Protein AF-A0A7Y2QBR8-F1 (afdb_monomer_lite)

Secondary structure (DSSP, 8-state):
---PPPPPSSHHHHHHHHHHTT----HHHHHHHHHHHHHT--------TTSSTTHHHHHHHHHTT---------TT--TT--

Radius of gyration: 14.31 Å; chains: 1; bounding box: 34×31×34 Å

Foldseek 3Di:
DPPWDQQDPDLVSLQVLLVVLVHHDDSVVS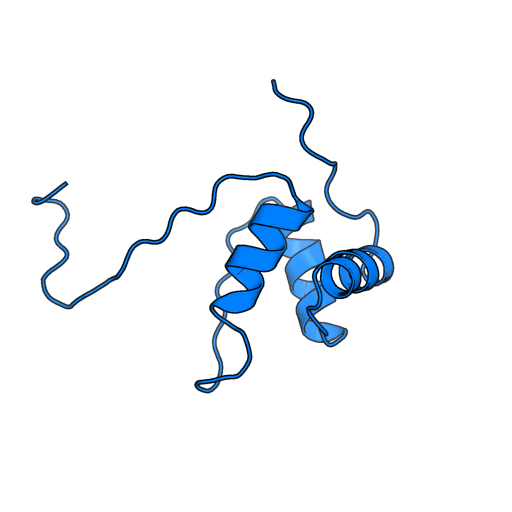VVVSCCSVVVHDDDDDDDPPPCPVVVLVSCCVSRVHDRDDDDDDPPDDPPPD

Structure (mmCIF, N/CA/C/O backbone):
data_AF-A0A7Y2QBR8-F1
#
_entry.id   AF-A0A7Y2QBR8-F1
#
loop_
_atom_site.group_PDB
_atom_site.id
_atom_site.type_symbol
_atom_site.label_atom_id
_atom_site.label_alt_id
_atom_site.label_comp_id
_atom_site.label_asym_id
_atom_site.label_entity_id
_atom_site.label_seq_id
_atom_site.pdbx_PDB_ins_code
_atom_site.Cartn_x
_atom_site.Cartn_y
_atom_site.Cartn_z
_atom_site.occupancy
_atom_site.B_iso_or_equiv
_atom_site.auth_seq_id
_atom_site.auth_comp_id
_atom_site.auth_asym_id
_atom_site.auth_atom_id
_atom_site.pdbx_PDB_model_num
ATOM 1 N N . MET A 1 1 ? -8.050 3.242 19.939 1.00 56.31 1 MET A N 1
ATOM 2 C CA . MET A 1 1 ? -7.432 2.765 18.682 1.00 56.31 1 MET A CA 1
ATOM 3 C C . MET A 1 1 ? -8.466 3.060 17.612 1.00 56.31 1 MET A C 1
ATOM 5 O O . MET A 1 1 ? -9.569 2.574 17.813 1.00 56.31 1 MET A O 1
ATOM 9 N N . PRO A 1 2 ? -8.231 3.918 16.605 1.00 56.66 2 PRO A N 1
ATOM 10 C CA . PRO A 1 2 ? -9.288 4.218 15.640 1.00 56.66 2 PRO A CA 1
ATOM 11 C C . PRO A 1 2 ? -9.634 2.931 14.886 1.00 56.66 2 PRO A C 1
ATOM 13 O O . PRO A 1 2 ? -8.718 2.157 14.582 1.00 56.66 2 PRO A O 1
ATOM 16 N N . ASP A 1 3 ? -10.922 2.704 14.636 1.00 62.12 3 ASP A N 1
ATOM 17 C CA . ASP A 1 3 ? -11.466 1.587 13.858 1.00 62.12 3 ASP A CA 1
ATOM 18 C C . ASP A 1 3 ? -10.973 1.661 12.406 1.00 62.12 3 ASP A C 1
ATOM 20 O O . ASP A 1 3 ? -11.674 2.121 11.512 1.00 62.12 3 ASP A O 1
ATOM 24 N N . HIS A 1 4 ? -9.730 1.246 12.163 1.00 66.38 4 HIS A N 1
ATOM 25 C CA . HIS A 1 4 ? -9.222 1.121 10.804 1.00 66.38 4 HIS A CA 1
ATOM 26 C C . HIS A 1 4 ? -9.795 -0.155 10.187 1.00 66.38 4 HIS A C 1
ATOM 28 O O . HIS A 1 4 ? -9.829 -1.191 10.868 1.00 66.38 4 HIS A O 1
ATOM 34 N N . PRO A 1 5 ? -10.185 -0.124 8.904 1.00 71.25 5 PRO A N 1
ATOM 35 C CA . PRO A 1 5 ? -10.658 -1.306 8.208 1.00 71.25 5 PRO A CA 1
ATOM 36 C C . PRO A 1 5 ? -9.637 -2.443 8.333 1.00 71.25 5 PRO A C 1
ATOM 38 O O . PRO A 1 5 ? -8.418 -2.260 8.217 1.00 71.25 5 PRO A O 1
ATOM 41 N N . LEU A 1 6 ? -10.155 -3.635 8.633 1.00 76.00 6 LEU A N 1
ATOM 42 C CA . LEU A 1 6 ? -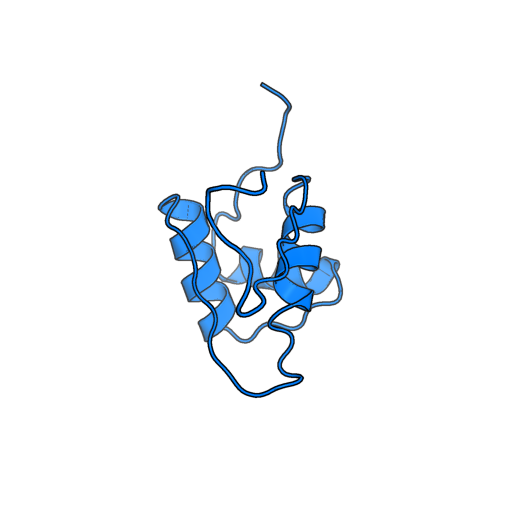9.346 -4.840 8.745 1.00 76.00 6 LEU A CA 1
ATOM 43 C C . LEU A 1 6 ? -8.680 -5.135 7.393 1.00 76.00 6 LEU A C 1
ATOM 45 O O . LEU A 1 6 ? -9.288 -4.908 6.346 1.00 76.00 6 LEU A O 1
ATOM 49 N N . PRO A 1 7 ? -7.436 -5.650 7.394 1.00 83.12 7 PRO A N 1
ATOM 50 C CA . PRO A 1 7 ? -6.793 -6.061 6.157 1.00 83.12 7 PRO A CA 1
ATOM 51 C C . PRO A 1 7 ? -7.630 -7.153 5.467 1.00 83.12 7 PRO A C 1
ATOM 53 O O . PRO A 1 7 ? -8.272 -7.946 6.165 1.00 83.12 7 PRO A O 1
ATOM 56 N N . PRO A 1 8 ? -7.595 -7.225 4.123 1.00 91.50 8 PRO A N 1
ATOM 57 C CA . PRO A 1 8 ? -8.367 -8.202 3.361 1.00 91.50 8 PRO A CA 1
ATOM 58 C C . PRO A 1 8 ? -8.077 -9.630 3.839 1.00 91.50 8 PRO A C 1
ATOM 60 O O . PRO A 1 8 ? -6.944 -9.957 4.209 1.00 91.50 8 PRO A O 1
ATOM 63 N N . ALA A 1 9 ? -9.097 -10.487 3.840 1.00 94.06 9 ALA A N 1
ATOM 64 C CA . ALA A 1 9 ? -9.011 -11.872 4.297 1.00 94.06 9 ALA A CA 1
ATOM 65 C C . ALA A 1 9 ? -8.494 -12.830 3.211 1.00 94.06 9 ALA A C 1
ATOM 67 O O . ALA A 1 9 ? -8.075 -13.945 3.527 1.00 94.06 9 ALA A O 1
ATOM 68 N N . SER A 1 10 ? -8.476 -12.396 1.947 1.00 96.19 10 SER A N 1
ATOM 69 C CA . SER A 1 10 ? -8.009 -13.191 0.809 1.00 96.19 10 SER A CA 1
ATOM 70 C C . SER A 1 10 ? -7.351 -12.347 -0.291 1.00 96.19 10 SER A C 1
ATOM 72 O O . SER A 1 10 ? -7.424 -11.114 -0.313 1.00 96.19 10 SER A O 1
ATOM 74 N N . ILE A 1 11 ? -6.714 -13.032 -1.245 1.00 96.75 11 ILE A N 1
ATOM 75 C CA . ILE A 1 11 ? -6.139 -12.410 -2.447 1.00 96.75 11 ILE A CA 1
ATOM 76 C C . ILE A 1 11 ? -7.249 -11.784 -3.301 1.00 96.75 11 ILE A C 1
ATOM 78 O O . ILE A 1 11 ? -7.083 -10.667 -3.782 1.00 96.75 11 ILE A O 1
ATOM 82 N N . ASP A 1 12 ? -8.388 -12.462 -3.454 1.00 96.75 12 ASP A N 1
ATOM 83 C CA . ASP A 1 12 ? -9.499 -11.968 -4.272 1.00 96.75 12 ASP A CA 1
ATOM 84 C C . ASP A 1 12 ? -10.159 -10.735 -3.627 1.00 96.75 12 ASP A C 1
ATOM 86 O O . ASP A 1 12 ? -10.463 -9.766 -4.321 1.00 96.75 12 ASP A O 1
ATOM 90 N N . GLU A 1 13 ? -10.266 -10.695 -2.292 1.00 95.88 13 GLU A N 1
ATOM 91 C CA . GLU A 1 13 ? -10.658 -9.474 -1.571 1.00 95.88 13 GLU A CA 1
ATOM 92 C C . GLU A 1 13 ? -9.647 -8.342 -1.753 1.00 95.88 13 GLU A C 1
ATOM 94 O O . GLU A 1 13 ? -10.040 -7.186 -1.876 1.00 95.88 13 GLU A O 1
ATOM 99 N N . THR A 1 14 ? -8.351 -8.658 -1.812 1.00 95.56 14 THR A N 1
ATOM 100 C CA . THR A 1 14 ? -7.307 -7.654 -2.064 1.00 95.56 14 THR A CA 1
ATOM 101 C C . THR A 1 14 ? -7.455 -7.060 -3.466 1.00 95.56 14 THR A C 1
ATOM 103 O O . THR A 1 14 ? -7.367 -5.846 -3.626 1.00 95.56 14 THR A O 1
ATOM 106 N N . ILE A 1 15 ? -7.741 -7.887 -4.477 1.00 96.50 15 ILE A N 1
ATOM 107 C CA . ILE A 1 15 ? -8.023 -7.421 -5.844 1.00 96.50 15 ILE A CA 1
ATOM 108 C C . ILE A 1 15 ? -9.272 -6.535 -5.855 1.00 96.50 15 ILE A C 1
ATOM 110 O O . ILE A 1 15 ? -9.234 -5.435 -6.401 1.00 96.50 15 ILE A O 1
ATOM 114 N N . ALA A 1 16 ? -10.360 -6.980 -5.222 1.00 95.44 16 ALA A N 1
ATOM 115 C CA . ALA A 1 16 ? -11.606 -6.221 -5.157 1.00 95.44 16 ALA A CA 1
ATOM 116 C C . ALA A 1 16 ? -11.435 -4.880 -4.423 1.00 95.44 16 ALA A C 1
ATOM 118 O O . ALA A 1 16 ? -11.980 -3.869 -4.856 1.00 95.44 16 ALA A O 1
ATOM 119 N N . MET A 1 17 ? -10.659 -4.859 -3.337 1.00 94.94 17 MET A N 1
ATOM 120 C CA . MET A 1 17 ? -10.330 -3.650 -2.583 1.00 94.94 17 MET A CA 1
ATOM 121 C C . MET A 1 17 ? -9.575 -2.635 -3.449 1.00 94.94 17 MET A C 1
ATOM 123 O O . MET A 1 17 ? -9.935 -1.465 -3.458 1.00 94.94 17 MET A O 1
ATOM 127 N N . LEU A 1 18 ? -8.563 -3.077 -4.203 1.00 94.50 18 LEU A N 1
ATOM 128 C CA . LEU A 1 18 ? -7.808 -2.200 -5.102 1.00 94.50 18 LEU A CA 1
ATOM 129 C C . LEU A 1 18 ? -8.672 -1.701 -6.271 1.00 94.50 18 LEU A C 1
ATOM 131 O O . LEU A 1 18 ? -8.605 -0.527 -6.623 1.00 94.50 18 LEU A O 1
ATOM 135 N N . ALA A 1 19 ? -9.528 -2.562 -6.825 1.00 94.50 19 ALA A N 1
ATOM 136 C CA . ALA A 1 19 ? -10.418 -2.203 -7.926 1.00 94.50 19 ALA A CA 1
ATOM 137 C C . ALA A 1 19 ? -11.462 -1.140 -7.536 1.00 94.50 19 ALA A C 1
ATOM 139 O O . ALA A 1 19 ? -11.823 -0.321 -8.373 1.00 94.50 19 ALA A O 1
ATOM 140 N N . ARG A 1 20 ? -11.924 -1.120 -6.276 1.00 94.38 20 ARG A N 1
ATOM 141 C CA . ARG A 1 20 ? -12.830 -0.073 -5.752 1.00 94.38 20 ARG A CA 1
ATOM 142 C C . ARG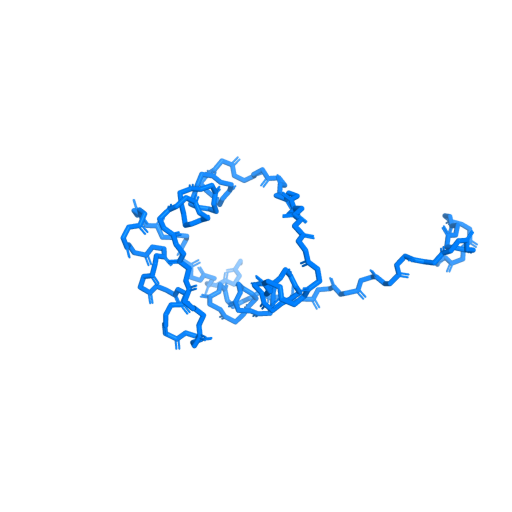 A 1 20 ? -12.198 1.319 -5.724 1.00 94.38 20 ARG A C 1
ATOM 144 O O . ARG A 1 20 ? -12.919 2.305 -5.748 1.00 94.38 20 ARG A O 1
ATOM 151 N N . GLU A 1 21 ? -10.874 1.373 -5.677 1.00 93.69 21 GLU A N 1
ATOM 152 C CA . GLU A 1 21 ? -10.067 2.593 -5.681 1.00 93.69 21 GLU A CA 1
ATOM 153 C C . GLU A 1 21 ? -9.436 2.843 -7.067 1.00 93.69 21 GLU A C 1
ATOM 155 O O . GLU A 1 21 ? -8.368 3.449 -7.171 1.00 93.69 21 GLU A O 1
ATOM 160 N N . ASP A 1 22 ? -10.066 2.325 -8.129 1.00 92.25 22 ASP A N 1
ATOM 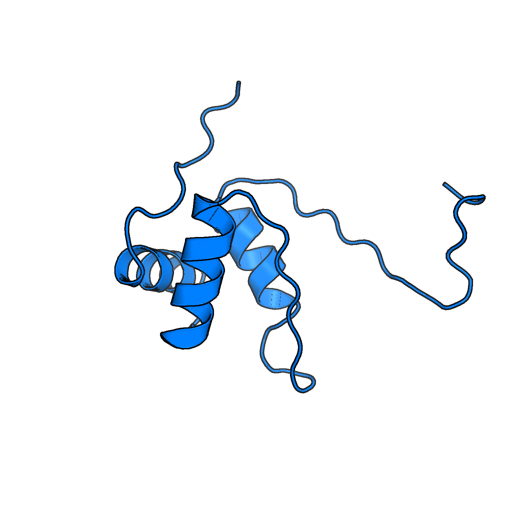161 C CA . ASP A 1 22 ? -9.647 2.454 -9.532 1.00 92.25 22 ASP A CA 1
ATOM 162 C C . ASP A 1 22 ? -8.236 1.909 -9.837 1.00 92.25 22 ASP A C 1
ATOM 164 O O . ASP A 1 22 ? -7.586 2.305 -10.809 1.00 92.25 22 ASP A O 1
ATOM 168 N N . TYR A 1 23 ? -7.751 0.953 -9.035 1.00 92.94 23 TYR A N 1
ATOM 169 C CA . TYR A 1 23 ? -6.452 0.313 -9.231 1.00 92.94 23 TYR A CA 1
ATOM 170 C C . TYR A 1 23 ? -6.593 -1.141 -9.688 1.00 92.94 23 TYR A C 1
ATOM 172 O O . TYR A 1 23 ? -6.922 -2.048 -8.919 1.00 92.94 23 TYR A O 1
ATOM 180 N N . LEU A 1 24 ? -6.273 -1.387 -10.958 1.00 92.19 24 LEU A N 1
ATOM 181 C CA . LEU A 1 24 ? -6.277 -2.726 -11.543 1.00 92.19 24 LEU A CA 1
ATOM 182 C C . LEU A 1 24 ? -4.966 -3.456 -11.234 1.00 92.19 24 LEU A C 1
ATOM 184 O O . LEU A 1 24 ? -3.956 -3.285 -11.917 1.00 92.19 24 LEU A O 1
ATOM 188 N N . ALA A 1 25 ? -4.990 -4.300 -10.204 1.00 91.38 25 ALA A N 1
ATOM 189 C CA . ALA A 1 25 ? -3.858 -5.144 -9.841 1.00 91.38 25 ALA A CA 1
ATOM 190 C C . ALA A 1 25 ? -3.947 -6.542 -10.459 1.00 91.38 25 ALA A C 1
ATOM 192 O O . ALA A 1 25 ? -4.972 -7.219 -10.384 1.00 91.38 25 ALA A O 1
ATOM 193 N N . GLY A 1 26 ? -2.818 -7.020 -10.984 1.00 91.81 26 GLY A N 1
ATOM 194 C CA . GLY A 1 26 ? -2.647 -8.435 -11.300 1.00 91.81 26 GLY A CA 1
ATOM 195 C C . GLY A 1 26 ? -2.598 -9.304 -10.037 1.00 91.81 26 GLY A C 1
ATOM 196 O O . GLY A 1 26 ? -2.262 -8.840 -8.943 1.00 91.81 26 GLY A O 1
ATOM 197 N N . ARG A 1 27 ? -2.871 -10.605 -10.197 1.00 93.69 27 ARG A N 1
ATOM 198 C CA . ARG A 1 27 ? -2.906 -11.571 -9.083 1.00 93.69 27 ARG A CA 1
ATOM 199 C C . ARG A 1 27 ? -1.582 -11.649 -8.313 1.00 93.69 27 ARG A C 1
ATOM 201 O O . ARG A 1 27 ? -1.605 -11.813 -7.098 1.00 93.69 27 ARG A O 1
ATOM 208 N N . SER A 1 28 ? -0.441 -11.503 -8.989 1.00 92.69 28 SER A N 1
ATOM 209 C CA . SER A 1 28 ? 0.889 -11.513 -8.360 1.00 92.69 28 SER A CA 1
ATOM 210 C C . SER A 1 28 ? 1.057 -10.372 -7.354 1.00 92.69 28 SER A C 1
ATOM 212 O O . SER A 1 28 ? 1.367 -10.621 -6.190 1.00 92.69 28 SER A O 1
ATOM 214 N N . LEU A 1 29 ? 0.771 -9.135 -7.768 1.00 92.69 29 LEU A N 1
ATOM 215 C CA . LEU A 1 29 ? 0.828 -7.955 -6.907 1.00 92.69 29 LEU A CA 1
ATOM 216 C C . LEU A 1 29 ? -0.156 -8.063 -5.738 1.00 92.69 29 LEU A C 1
ATOM 218 O O . LEU A 1 29 ? 0.231 -7.836 -4.594 1.00 92.69 29 LEU A O 1
ATOM 222 N N . ALA A 1 30 ? -1.399 -8.471 -6.009 1.00 94.94 30 ALA A N 1
ATOM 223 C CA . ALA A 1 30 ? -2.400 -8.661 -4.963 1.00 94.94 30 ALA A CA 1
ATOM 224 C C . ALA A 1 30 ? -1.978 -9.725 -3.936 1.00 94.94 30 ALA A C 1
ATOM 226 O O . ALA A 1 30 ? -2.199 -9.547 -2.743 1.00 94.94 30 ALA A O 1
ATOM 227 N N . THR A 1 31 ? -1.313 -10.798 -4.376 1.00 95.56 31 THR A N 1
ATOM 228 C CA . THR A 1 31 ? -0.802 -11.848 -3.482 1.00 95.56 31 THR A CA 1
ATOM 229 C C . THR A 1 31 ? 0.288 -11.315 -2.559 1.00 95.56 31 THR A C 1
ATOM 231 O O . THR A 1 31 ? 0.218 -11.504 -1.345 1.00 95.56 31 THR A O 1
ATOM 234 N N . VAL A 1 32 ? 1.289 -10.626 -3.115 1.00 95.25 32 VAL A N 1
ATOM 235 C CA . VAL A 1 32 ? 2.397 -10.073 -2.322 1.00 95.25 32 VAL A CA 1
ATOM 236 C C . VAL A 1 32 ? 1.886 -9.015 -1.346 1.00 95.25 32 VAL A C 1
ATOM 238 O O . VAL A 1 32 ? 2.283 -9.001 -0.181 1.00 95.25 32 VAL A O 1
ATOM 241 N N . LEU A 1 33 ? 0.960 -8.168 -1.791 1.00 94.81 33 LEU A N 1
ATOM 242 C CA . LEU A 1 33 ? 0.333 -7.158 -0.952 1.00 94.81 33 LEU A CA 1
ATOM 243 C C . LEU A 1 33 ? -0.486 -7.777 0.190 1.00 94.81 33 LEU A C 1
ATOM 245 O O . LEU A 1 33 ? -0.332 -7.365 1.339 1.00 94.81 33 LEU A O 1
ATOM 249 N N . PHE A 1 34 ? -1.311 -8.785 -0.105 1.00 95.44 34 PHE A N 1
ATOM 250 C CA . PHE A 1 34 ? -2.068 -9.532 0.902 1.00 95.44 34 PHE A CA 1
ATOM 251 C C . PHE A 1 34 ? -1.139 -10.108 1.977 1.00 95.44 34 PHE A C 1
ATOM 253 O O . PHE A 1 34 ? -1.368 -9.910 3.172 1.00 95.44 34 PHE A O 1
ATOM 260 N N . LEU A 1 35 ? -0.049 -10.764 1.564 1.00 95.62 35 LEU A N 1
ATOM 261 C CA . LEU A 1 35 ? 0.938 -11.325 2.487 1.00 95.62 35 LEU A CA 1
ATOM 262 C C . LEU A 1 35 ? 1.632 -10.237 3.316 1.00 95.62 35 LEU A C 1
ATOM 264 O O . LEU A 1 35 ? 1.750 -10.386 4.532 1.00 95.62 35 LEU A O 1
ATOM 268 N N . ALA A 1 36 ? 2.036 -9.124 2.698 1.00 94.88 36 ALA A N 1
ATOM 269 C CA . ALA A 1 36 ? 2.663 -8.004 3.399 1.00 94.88 36 ALA A CA 1
ATOM 270 C C . ALA A 1 36 ? 1.739 -7.414 4.480 1.00 94.88 36 ALA A C 1
ATOM 272 O O . ALA A 1 36 ? 2.172 -7.210 5.619 1.00 94.88 36 ALA A O 1
ATOM 273 N N . LEU A 1 37 ? 0.455 -7.218 4.158 1.00 93.12 37 LEU A N 1
ATOM 274 C CA . LEU A 1 37 ? -0.561 -6.741 5.100 1.00 93.12 37 LEU A CA 1
ATOM 275 C C . LEU A 1 37 ? -0.813 -7.752 6.225 1.00 93.12 37 LEU A C 1
ATOM 277 O O . LEU A 1 37 ? -0.844 -7.373 7.398 1.00 93.12 37 LEU A O 1
ATOM 281 N N . LYS A 1 38 ? -0.936 -9.043 5.891 1.00 93.25 38 LYS A N 1
ATOM 282 C CA . LYS A 1 38 ? -1.200 -10.109 6.867 1.00 93.25 38 LYS A CA 1
ATOM 283 C C . LYS A 1 38 ? -0.037 -10.308 7.838 1.00 93.25 38 LYS A C 1
ATOM 285 O O . LYS A 1 38 ? -0.258 -10.480 9.035 1.00 93.25 38 LYS A O 1
ATOM 290 N N . MET A 1 39 ? 1.191 -10.264 7.329 1.00 94.00 39 MET A N 1
ATOM 291 C CA . MET A 1 39 ? 2.416 -10.463 8.108 1.00 94.00 39 MET A CA 1
ATOM 292 C C . MET A 1 39 ? 2.917 -9.178 8.777 1.00 94.00 39 MET A C 1
ATOM 294 O O . MET A 1 39 ? 3.869 -9.238 9.554 1.00 94.00 39 MET A O 1
ATOM 298 N N . LYS A 1 40 ? 2.308 -8.021 8.473 1.00 91.00 40 LYS A N 1
ATOM 299 C CA . LYS A 1 40 ? 2.764 -6.693 8.916 1.00 91.00 40 LYS A CA 1
ATOM 300 C C . LYS A 1 40 ? 4.232 -6.440 8.543 1.00 91.00 40 LYS A C 1
ATOM 302 O O . LYS A 1 40 ? 5.023 -5.971 9.362 1.00 91.00 40 LYS A O 1
ATOM 307 N N . ARG A 1 41 ? 4.612 -6.794 7.313 1.00 94.50 41 ARG A N 1
ATOM 308 C CA . ARG A 1 41 ? 5.982 -6.647 6.796 1.00 94.50 41 ARG A CA 1
ATOM 309 C C . ARG A 1 41 ? 6.060 -5.496 5.789 1.00 94.50 41 ARG A C 1
ATOM 311 O O . ARG A 1 41 ? 5.106 -5.307 5.036 1.00 94.50 41 ARG A O 1
ATOM 318 N N . PRO A 1 42 ? 7.179 -4.747 5.745 1.00 92.56 42 PRO A N 1
ATOM 319 C CA . PRO A 1 42 ? 7.393 -3.732 4.719 1.00 92.56 42 PRO A CA 1
ATOM 320 C C . PRO A 1 42 ? 7.342 -4.335 3.314 1.00 92.56 42 PRO A C 1
ATOM 322 O O . PRO A 1 42 ? 7.836 -5.443 3.099 1.00 92.56 42 PRO A O 1
ATOM 325 N N . LEU A 1 43 ? 6.777 -3.583 2.371 1.00 91.31 43 LEU A N 1
ATOM 326 C CA . LEU A 1 43 ? 6.713 -3.949 0.962 1.00 91.31 43 LEU A CA 1
ATOM 327 C C . LEU A 1 43 ? 7.561 -2.977 0.145 1.00 91.31 43 LEU A C 1
ATOM 329 O O . LEU A 1 43 ? 7.355 -1.766 0.210 1.00 91.31 43 LEU A O 1
ATOM 333 N N . PHE A 1 44 ? 8.492 -3.519 -0.631 1.00 91.69 44 PHE A N 1
ATOM 334 C CA . PHE A 1 44 ? 9.271 -2.770 -1.607 1.00 91.69 44 PHE A CA 1
ATOM 335 C C . PHE A 1 44 ? 8.785 -3.120 -3.013 1.00 91.69 44 PHE A C 1
ATOM 337 O O . PHE A 1 44 ? 8.579 -4.293 -3.321 1.00 91.69 44 PHE A O 1
ATOM 344 N N . LEU A 1 45 ? 8.552 -2.101 -3.841 1.00 88.88 45 LEU A N 1
ATOM 345 C CA . LEU A 1 45 ? 8.004 -2.256 -5.186 1.00 88.88 45 LEU A CA 1
ATOM 346 C C . LEU A 1 45 ? 9.008 -1.753 -6.219 1.00 88.88 45 LEU A C 1
ATOM 348 O O . LEU A 1 45 ? 9.262 -0.551 -6.317 1.00 88.88 45 LEU A O 1
ATOM 352 N N . GLU A 1 46 ? 9.524 -2.678 -7.019 1.00 89.44 46 GLU A N 1
ATOM 353 C CA . GLU A 1 46 ? 10.365 -2.402 -8.182 1.00 89.44 46 GLU A CA 1
ATOM 354 C C . GLU A 1 46 ? 9.560 -2.537 -9.480 1.00 89.44 46 GLU A C 1
ATOM 356 O O . GLU A 1 46 ? 8.534 -3.215 -9.533 1.00 89.44 46 GLU A O 1
ATOM 361 N N . GLY A 1 47 ? 10.008 -1.867 -10.540 1.00 85.44 47 GLY A N 1
ATOM 362 C CA . GLY A 1 47 ? 9.396 -1.961 -11.865 1.00 85.44 47 GLY A CA 1
ATOM 363 C C . GLY A 1 47 ? 9.692 -0.745 -12.731 1.00 85.44 47 GLY A C 1
ATOM 364 O O . GLY A 1 47 ? 10.321 0.211 -12.276 1.00 85.44 47 GLY A O 1
ATOM 365 N N . GLU A 1 48 ? 9.179 -0.741 -13.955 1.00 87.06 48 GLU A N 1
ATOM 366 C CA . GLU A 1 48 ? 9.355 0.359 -14.909 1.00 87.06 48 GLU A CA 1
ATOM 367 C C . GLU A 1 48 ? 8.627 1.640 -14.486 1.00 87.06 48 GLU A C 1
ATOM 369 O O . GLU A 1 48 ? 7.684 1.630 -13.680 1.00 87.06 48 GLU A O 1
ATOM 374 N N . ALA A 1 49 ? 9.067 2.790 -14.994 1.00 83.25 49 ALA A N 1
ATOM 375 C CA . ALA A 1 49 ? 8.323 4.034 -14.807 1.00 83.25 49 ALA A CA 1
ATOM 376 C C . ALA A 1 49 ? 6.901 3.892 -15.392 1.00 83.25 49 ALA A C 1
ATOM 378 O O . ALA A 1 49 ? 6.709 3.313 -16.453 1.00 83.25 49 ALA A O 1
ATOM 379 N N . GLY A 1 50 ? 5.887 4.392 -14.679 1.00 80.19 50 GLY A N 1
ATOM 380 C CA . GLY A 1 50 ? 4.495 4.357 -15.149 1.00 80.19 50 GLY A CA 1
ATOM 381 C C . GLY A 1 50 ? 3.678 3.106 -14.795 1.00 80.19 50 GLY A C 1
ATOM 382 O O . GLY A 1 50 ? 2.469 3.130 -14.981 1.00 80.19 50 GLY A O 1
ATOM 383 N N . VAL A 1 51 ? 4.253 2.062 -14.182 1.00 84.56 51 VAL A N 1
ATOM 384 C CA . VAL A 1 51 ? 3.503 0.832 -13.801 1.00 84.56 51 VAL A CA 1
ATOM 385 C C . VAL A 1 51 ? 2.648 0.967 -12.525 1.00 84.56 51 VAL A C 1
ATOM 387 O O . VAL A 1 51 ? 2.251 -0.022 -11.918 1.00 84.56 51 VAL A O 1
ATOM 390 N N . GLY A 1 52 ? 2.396 2.195 -12.060 1.00 83.81 52 GLY A N 1
ATOM 391 C CA . GLY A 1 52 ? 1.535 2.445 -10.896 1.00 83.81 52 GLY A CA 1
ATOM 392 C C . GLY A 1 52 ? 2.190 2.270 -9.516 1.00 83.81 52 GLY A C 1
ATOM 393 O O . GLY A 1 52 ? 1.472 2.218 -8.520 1.00 83.81 52 GLY A O 1
ATOM 394 N N . LYS A 1 53 ? 3.530 2.227 -9.413 1.00 90.06 53 LYS A N 1
ATOM 395 C CA . LYS A 1 53 ? 4.266 2.085 -8.129 1.00 90.06 53 LYS A CA 1
ATOM 396 C C . LYS A 1 53 ? 3.971 3.187 -7.108 1.00 90.06 53 LYS A C 1
ATOM 398 O O . LYS A 1 53 ? 3.963 2.940 -5.911 1.00 90.06 53 LYS A O 1
ATOM 403 N N . THR A 1 54 ? 3.770 4.418 -7.571 1.00 87.94 54 THR A N 1
ATOM 404 C CA . THR A 1 54 ? 3.395 5.538 -6.693 1.00 87.94 54 THR A CA 1
ATOM 405 C C . THR A 1 54 ? 1.901 5.526 -6.397 1.00 87.94 54 THR A C 1
ATOM 407 O O . THR A 1 54 ? 1.486 5.881 -5.298 1.00 87.94 54 THR A O 1
ATOM 410 N N . GLU A 1 55 ? 1.093 5.116 -7.372 1.00 92.25 55 GLU A N 1
ATOM 411 C CA . GLU A 1 55 ? -0.361 5.167 -7.262 1.00 92.25 55 GLU A CA 1
ATOM 412 C C . GLU A 1 55 ? -0.884 4.144 -6.256 1.00 92.25 55 GLU A C 1
ATOM 414 O O . GLU A 1 55 ? -1.714 4.484 -5.419 1.00 92.25 55 GLU A O 1
ATOM 419 N N . ILE A 1 56 ? -0.301 2.944 -6.225 1.00 92.12 56 ILE A N 1
ATOM 420 C CA . ILE A 1 56 ? -0.670 1.910 -5.252 1.00 92.12 56 ILE A CA 1
ATOM 421 C C . ILE A 1 56 ? -0.544 2.388 -3.798 1.00 92.12 56 ILE A C 1
ATOM 423 O O . ILE A 1 56 ? -1.364 2.026 -2.965 1.00 92.12 56 ILE A O 1
ATOM 427 N N . ALA A 1 57 ? 0.430 3.248 -3.476 1.00 92.56 57 ALA A N 1
ATOM 428 C CA . ALA A 1 57 ? 0.580 3.783 -2.124 1.00 92.56 57 ALA A CA 1
ATOM 429 C C . ALA A 1 57 ? -0.601 4.693 -1.733 1.00 92.56 57 ALA A C 1
ATOM 431 O O . ALA A 1 57 ? -1.064 4.648 -0.593 1.00 92.56 57 ALA A O 1
ATOM 432 N N . LYS A 1 58 ? -1.128 5.479 -2.683 1.00 93.31 58 LYS A N 1
ATOM 433 C CA . LYS A 1 58 ? -2.322 6.317 -2.479 1.00 93.31 58 LYS A CA 1
ATOM 434 C C . LYS A 1 58 ? -3.581 5.473 -2.346 1.00 93.31 58 LYS A C 1
ATOM 436 O O . LYS A 1 58 ? -4.369 5.696 -1.434 1.00 93.31 58 LYS A O 1
ATOM 441 N N . VAL A 1 59 ? -3.732 4.495 -3.230 1.00 94.25 59 VAL A N 1
ATOM 442 C CA . VAL A 1 59 ? -4.848 3.542 -3.251 1.00 94.25 59 VAL A CA 1
ATOM 443 C C . VAL A 1 59 ? -4.915 2.785 -1.926 1.00 94.25 59 VAL A C 1
ATOM 445 O O . VAL A 1 59 ? -5.968 2.719 -1.308 1.00 94.25 59 VAL A O 1
ATOM 448 N N . LEU A 1 60 ? -3.780 2.292 -1.424 1.00 92.69 60 LEU A N 1
ATOM 449 C CA . LEU A 1 60 ? -3.703 1.609 -0.130 1.00 92.69 60 LEU A CA 1
ATOM 450 C C . LEU A 1 60 ? -4.023 2.517 1.053 1.00 92.69 60 LEU A C 1
ATOM 452 O O . LEU A 1 60 ? -4.669 2.077 1.998 1.00 92.69 60 LEU A O 1
ATOM 456 N N . SER A 1 61 ? -3.565 3.766 1.014 1.00 93.25 61 SER A N 1
ATOM 457 C CA . SER A 1 61 ? -3.884 4.759 2.039 1.00 93.25 61 SER A CA 1
ATOM 458 C C . SER A 1 61 ? -5.388 5.018 2.117 1.00 93.25 61 SER A C 1
ATOM 460 O O . SER A 1 61 ? -5.931 4.994 3.217 1.00 93.25 61 SER A O 1
ATOM 462 N N . LYS A 1 62 ? -6.069 5.170 0.976 1.00 92.50 62 LYS A N 1
ATOM 463 C CA . LYS A 1 62 ? -7.531 5.320 0.925 1.00 92.50 62 LYS A CA 1
ATOM 464 C C . LYS A 1 62 ? -8.257 4.048 1.363 1.00 92.50 62 LYS A C 1
ATOM 466 O O . LYS A 1 62 ? -9.063 4.092 2.283 1.00 92.50 62 LYS A O 1
ATOM 471 N N . ALA A 1 63 ? -7.911 2.907 0.766 1.00 92.06 63 ALA A N 1
ATOM 472 C CA . ALA A 1 63 ? -8.566 1.626 1.027 1.00 92.06 63 ALA A CA 1
ATOM 473 C C . ALA A 1 63 ? -8.454 1.168 2.489 1.00 92.06 63 ALA A C 1
ATOM 475 O O . ALA A 1 63 ? -9.356 0.513 3.007 1.00 92.06 63 ALA A O 1
ATOM 476 N N . LEU A 1 64 ? -7.333 1.480 3.147 1.00 90.50 64 LEU A N 1
ATOM 477 C CA . LEU A 1 64 ? -7.078 1.103 4.537 1.00 90.50 64 LEU A CA 1
ATOM 478 C C . LEU A 1 64 ? -7.399 2.220 5.538 1.00 90.50 64 LEU A C 1
ATOM 480 O O . LEU A 1 64 ? -7.138 2.027 6.726 1.00 90.50 64 LEU A O 1
ATOM 484 N N . ASP A 1 65 ? -7.908 3.361 5.066 1.00 90.81 65 ASP A N 1
ATOM 485 C CA . ASP A 1 65 ? -8.126 4.588 5.841 1.00 90.81 65 ASP A CA 1
ATOM 486 C C . ASP A 1 65 ? -6.904 4.980 6.692 1.00 90.81 65 ASP A C 1
ATOM 488 O O . ASP A 1 65 ? -6.957 5.121 7.911 1.00 90.81 65 ASP A O 1
ATOM 492 N N . ARG A 1 66 ? -5.733 5.066 6.051 1.00 90.75 66 ARG A N 1
ATOM 493 C CA . ARG A 1 66 ? -4.445 5.341 6.708 1.00 90.75 66 ARG A CA 1
ATOM 494 C C . ARG A 1 66 ? -3.776 6.578 6.135 1.00 90.75 66 ARG A C 1
ATOM 496 O O . ARG A 1 66 ? -3.834 6.786 4.926 1.00 90.75 66 ARG A O 1
ATOM 503 N N . PRO A 1 67 ? -3.034 7.350 6.947 1.00 91.75 67 PRO A N 1
ATOM 504 C CA . PRO A 1 67 ? -2.268 8.480 6.438 1.00 91.75 67 PRO A CA 1
ATOM 505 C C . PRO A 1 67 ? -1.164 8.016 5.475 1.00 91.75 67 PRO A C 1
ATOM 507 O O . PRO A 1 67 ? -0.374 7.126 5.799 1.00 91.75 67 PRO A O 1
ATOM 510 N N . LEU A 1 68 ? -1.080 8.649 4.3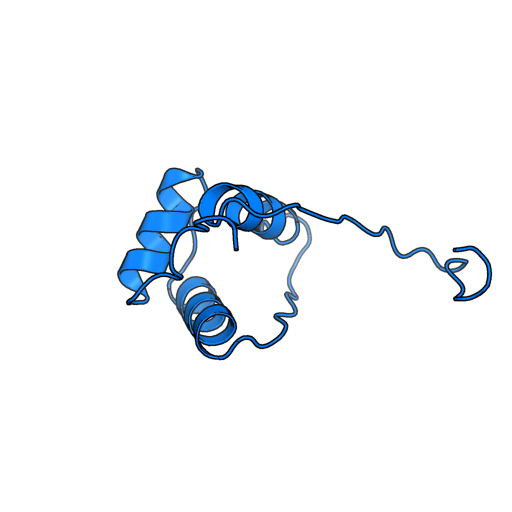01 1.00 92.50 68 LEU A N 1
ATOM 511 C CA . LEU A 1 68 ? 0.034 8.476 3.368 1.00 92.50 68 LEU A CA 1
ATOM 512 C C . LEU A 1 68 ? 1.132 9.496 3.662 1.00 92.50 68 LEU A C 1
ATOM 514 O O . LEU A 1 68 ? 0.969 10.689 3.408 1.00 92.50 68 LEU A O 1
ATOM 518 N N . ILE A 1 69 ? 2.283 9.015 4.120 1.00 92.50 69 ILE A N 1
ATOM 519 C CA . ILE A 1 69 ? 3.481 9.841 4.282 1.00 92.50 69 ILE A CA 1
ATOM 520 C C . ILE A 1 69 ? 4.360 9.649 3.047 1.00 92.50 69 ILE A C 1
ATOM 522 O O . ILE A 1 69 ? 4.823 8.543 2.771 1.00 92.50 69 ILE A O 1
ATOM 526 N N . ARG A 1 70 ? 4.596 10.730 2.296 1.00 90.88 70 ARG A N 1
ATOM 527 C CA . ARG A 1 70 ? 5.467 10.721 1.115 1.00 90.88 70 ARG A CA 1
ATOM 528 C C . ARG A 1 70 ? 6.778 11.434 1.425 1.00 90.88 70 ARG A C 1
ATOM 530 O O . ARG A 1 70 ? 6.798 12.656 1.534 1.00 90.88 70 ARG A O 1
ATOM 537 N N . LEU A 1 71 ? 7.865 10.670 1.492 1.00 89.00 71 LEU A N 1
ATOM 538 C CA . LEU A 1 71 ? 9.223 11.191 1.616 1.00 89.00 71 LEU A CA 1
ATOM 539 C C . LEU A 1 71 ? 9.916 11.131 0.252 1.00 89.00 71 LEU A C 1
ATOM 541 O O . LEU A 1 71 ? 10.077 10.054 -0.319 1.00 89.00 71 LEU A O 1
ATOM 545 N N . GLN A 1 72 ? 10.304 12.287 -0.284 1.00 84.81 72 GLN A N 1
ATOM 546 C CA . GLN A 1 72 ? 11.080 12.346 -1.519 1.00 84.81 72 GLN A CA 1
ATOM 547 C C . GLN A 1 72 ? 12.563 12.185 -1.180 1.00 84.81 72 GLN A C 1
ATOM 549 O O . GLN A 1 72 ? 13.187 13.111 -0.669 1.00 84.81 72 GLN A O 1
ATOM 554 N N . CYS A 1 73 ? 13.139 11.026 -1.487 1.00 84.94 73 CYS A N 1
ATOM 555 C CA . CYS A 1 73 ? 14.573 10.806 -1.332 1.00 84.94 73 CYS A CA 1
ATOM 556 C C . CYS A 1 73 ? 15.321 11.470 -2.495 1.00 84.94 73 CYS A C 1
ATOM 558 O O . CYS A 1 73 ? 15.188 11.055 -3.646 1.00 84.94 73 CYS A O 1
ATOM 560 N N . TYR A 1 74 ? 16.100 12.507 -2.200 1.00 81.00 74 TYR A N 1
ATOM 561 C CA . TYR A 1 74 ? 17.087 13.084 -3.113 1.00 81.00 74 TYR A CA 1
ATOM 562 C C . TYR A 1 74 ? 18.485 12.906 -2.512 1.00 81.00 74 TYR A C 1
ATOM 564 O O . TYR A 1 74 ? 18.618 12.667 -1.315 1.00 81.00 74 TYR A O 1
ATOM 572 N N . ALA A 1 75 ? 19.537 13.027 -3.324 1.00 72.62 75 ALA A N 1
ATOM 573 C CA . ALA A 1 75 ? 20.918 12.723 -2.923 1.00 72.62 75 ALA A CA 1
ATOM 574 C C . ALA A 1 75 ? 21.471 13.562 -1.743 1.00 72.62 75 ALA A C 1
ATOM 576 O O . ALA A 1 75 ? 22.552 13.271 -1.247 1.00 72.62 75 ALA A O 1
ATOM 577 N N . GLY A 1 76 ? 20.739 14.583 -1.286 1.00 70.94 76 GLY A N 1
ATOM 578 C CA . GLY A 1 76 ? 21.068 15.404 -0.117 1.00 70.94 76 GLY A CA 1
ATOM 579 C C . GLY A 1 76 ? 20.162 15.172 1.098 1.00 70.94 76 GLY A C 1
ATOM 580 O O . GLY A 1 76 ? 20.209 15.970 2.029 1.00 70.94 76 GLY A O 1
ATOM 581 N N . LEU A 1 77 ? 19.313 14.136 1.095 1.00 66.75 77 LEU A N 1
ATOM 582 C CA . LEU A 1 77 ? 18.446 13.799 2.226 1.00 66.75 77 LEU A CA 1
ATOM 583 C C . LEU A 1 77 ? 19.268 13.049 3.294 1.00 66.75 77 LEU A C 1
ATOM 585 O O . LEU A 1 77 ? 19.449 11.835 3.217 1.00 66.75 77 LEU A O 1
ATOM 589 N N . GLY A 1 78 ? 19.820 13.786 4.259 1.00 66.00 78 GLY A N 1
ATOM 590 C CA . GLY A 1 78 ? 20.566 13.239 5.396 1.00 66.00 78 GLY A CA 1
ATOM 591 C C . GLY A 1 78 ? 19.727 13.182 6.675 1.00 66.00 78 GLY A C 1
ATOM 592 O O . GLY A 1 78 ? 18.774 13.935 6.840 1.00 66.00 78 GLY A O 1
ATOM 593 N N . VAL A 1 79 ? 20.127 12.332 7.628 1.00 62.81 79 VAL A N 1
ATOM 594 C CA . VAL A 1 79 ? 19.483 12.194 8.957 1.00 62.81 79 VAL A CA 1
ATOM 595 C C . VAL A 1 79 ? 19.538 13.503 9.777 1.00 62.81 79 VAL A C 1
ATOM 597 O O . VAL A 1 79 ? 18.816 13.653 10.752 1.00 62.81 79 VAL A O 1
ATOM 600 N N . ALA A 1 80 ? 20.372 14.467 9.371 1.00 59.34 80 ALA A N 1
ATOM 601 C CA . ALA A 1 80 ? 20.647 15.714 10.089 1.00 59.34 80 ALA A CA 1
ATOM 602 C C . ALA A 1 80 ? 19.764 16.918 9.698 1.00 59.34 80 ALA A C 1
ATOM 604 O O . ALA A 1 80 ? 19.970 18.005 10.229 1.00 59.34 80 ALA A O 1
ATOM 605 N N . SER A 1 81 ? 18.814 16.763 8.773 1.00 51.84 81 SER A N 1
ATOM 606 C CA . SER A 1 81 ? 17.913 17.848 8.350 1.00 51.84 8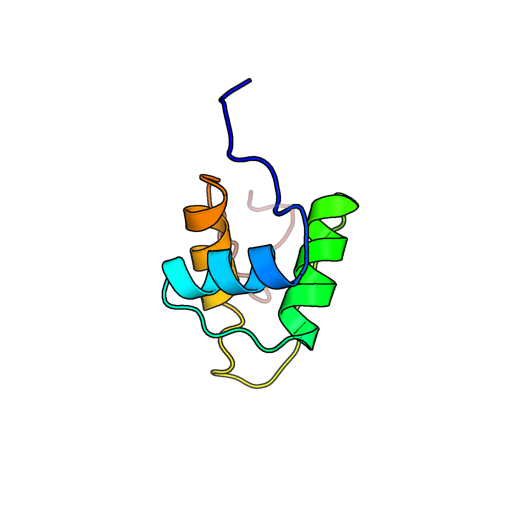1 SER A CA 1
ATOM 607 C C . SER A 1 81 ? 16.431 17.483 8.502 1.00 51.84 81 SER A C 1
ATOM 609 O O . SER A 1 81 ? 15.624 17.836 7.641 1.00 51.84 81 SER A O 1
ATOM 611 N N . ALA A 1 82 ? 16.100 16.736 9.559 1.00 42.53 82 ALA A N 1
ATOM 612 C CA . ALA A 1 82 ? 14.736 16.460 10.012 1.00 42.53 82 ALA A CA 1
ATOM 613 C C . ALA A 1 82 ? 14.418 17.264 11.279 1.00 42.53 82 ALA A C 1
ATOM 615 O O . ALA A 1 82 ? 15.338 17.407 12.118 1.00 42.53 82 ALA A O 1
#

Sequence (82 aa):
MPDHPLPPASIDETIAMLAREDYLAGRSLATVLFLALKMKRPLFLEGEAGVGKTEIAKVLSKALDRPLIRLQCYAGLGVASA

pLDDT: mean 86.8, std 11.93, range [42.53, 96.75]